Protein AF-A0A839NB56-F1 (afdb_monomer_lite)

pLDDT: mean 92.15, std 12.96, range [45.47, 98.44]

Radius of gyration: 15.95 Å; chains: 1; bounding box: 31×50×36 Å

Sequence (112 aa):
MVHADLGLDHIRVIGEKVSGIIDWGDSCIGDPAIDLSATTLTAGPMFARGVLETYRPAPELLARARDWHMLSPWHEVLFGLDTQQDQLIDSGLAEATTRLKKSQPHPYSEST

Structure (mmCIF, N/CA/C/O backbone):
data_AF-A0A839NB56-F1
#
_entry.id   AF-A0A839NB56-F1
#
loop_
_atom_site.group_PDB
_atom_site.id
_atom_site.type_symbol
_atom_site.label_atom_id
_atom_site.label_alt_id
_atom_site.label_comp_id
_atom_site.label_asym_id
_atom_site.label_entity_id
_atom_site.label_seq_id
_atom_site.pdbx_PDB_ins_code
_atom_site.Cartn_x
_atom_site.Cartn_y
_atom_site.Cartn_z
_atom_site.occupancy
_atom_site.B_iso_or_equiv
_atom_site.auth_seq_id
_atom_site.auth_comp_id
_atom_site.auth_asym_id
_atom_site.auth_atom_id
_atom_site.pdbx_PDB_model_num
ATOM 1 N N . MET A 1 1 ? -7.682 -6.720 -10.379 1.00 95.06 1 MET A N 1
ATOM 2 C CA . MET A 1 1 ? -7.694 -7.203 -8.987 1.00 95.06 1 MET A CA 1
ATOM 3 C C . MET A 1 1 ? -6.437 -6.685 -8.325 1.00 95.06 1 MET A C 1
ATOM 5 O O . MET A 1 1 ? -5.421 -6.641 -9.010 1.00 95.06 1 MET A O 1
ATOM 9 N N . VAL A 1 2 ? -6.537 -6.269 -7.071 1.00 98.19 2 VAL A N 1
ATOM 10 C CA . VAL A 1 2 ? -5.447 -5.745 -6.238 1.00 98.19 2 VAL A CA 1
ATOM 11 C C . VAL A 1 2 ? -5.458 -6.455 -4.890 1.00 98.19 2 VAL A C 1
ATOM 13 O O . VAL A 1 2 ? -6.517 -6.940 -4.489 1.00 98.19 2 VAL A O 1
ATOM 16 N N . HIS A 1 3 ? -4.310 -6.505 -4.218 1.00 97.94 3 HIS A N 1
ATOM 17 C CA . HIS A 1 3 ? -4.195 -6.957 -2.832 1.00 97.94 3 HIS A CA 1
ATOM 18 C C . HIS A 1 3 ? -4.815 -5.939 -1.865 1.00 97.94 3 HIS A C 1
ATOM 20 O O . HIS A 1 3 ? -5.436 -6.329 -0.884 1.00 97.94 3 HIS A O 1
ATOM 26 N N . ALA A 1 4 ? -4.674 -4.646 -2.183 1.00 96.19 4 ALA A N 1
ATOM 27 C CA . ALA A 1 4 ? -5.163 -3.478 -1.438 1.00 96.19 4 ALA A CA 1
ATOM 28 C C . ALA A 1 4 ? -4.506 -3.220 -0.072 1.00 96.19 4 ALA A C 1
ATOM 30 O O . ALA A 1 4 ? -4.516 -2.077 0.370 1.00 96.19 4 ALA A O 1
ATOM 31 N N . ASP A 1 5 ? -3.850 -4.220 0.518 1.00 95.56 5 ASP A N 1
ATOM 32 C CA . ASP A 1 5 ? -3.002 -4.057 1.709 1.00 95.56 5 ASP A CA 1
ATOM 33 C C . ASP A 1 5 ? -1.608 -4.698 1.539 1.00 95.56 5 ASP A C 1
ATOM 35 O O . ASP A 1 5 ? -1.169 -5.552 2.308 1.00 95.56 5 ASP A O 1
ATOM 39 N N . LEU A 1 6 ? -0.916 -4.394 0.434 1.00 96.38 6 LEU A N 1
ATOM 40 C CA . LEU A 1 6 ? 0.384 -5.014 0.129 1.00 96.38 6 LEU A CA 1
ATOM 41 C C . LEU A 1 6 ? 1.546 -4.332 0.875 1.00 96.38 6 LEU A C 1
ATOM 43 O O . 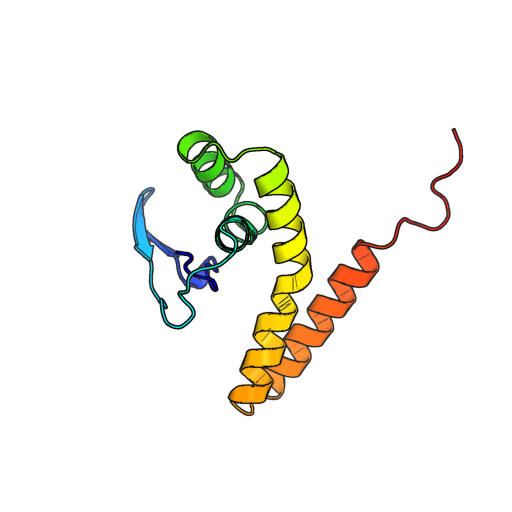LEU A 1 6 ? 2.480 -3.806 0.261 1.00 96.38 6 LEU A O 1
ATOM 47 N N . GLY A 1 7 ? 1.483 -4.329 2.207 1.00 93.56 7 GLY A N 1
ATOM 48 C CA . GLY A 1 7 ? 2.579 -3.932 3.089 1.00 93.56 7 GLY A CA 1
ATOM 49 C C . GLY A 1 7 ? 3.757 -4.916 3.052 1.00 93.56 7 GLY A C 1
ATOM 50 O O . GLY A 1 7 ? 3.613 -6.085 2.695 1.00 93.56 7 GLY A O 1
ATOM 51 N N . LEU A 1 8 ? 4.956 -4.458 3.434 1.00 95.00 8 LEU A N 1
ATOM 52 C CA . LEU A 1 8 ? 6.154 -5.317 3.432 1.00 95.00 8 LEU A CA 1
ATOM 53 C C . LEU A 1 8 ? 6.060 -6.465 4.445 1.00 95.00 8 LEU A C 1
ATOM 55 O O . LEU A 1 8 ? 6.639 -7.524 4.207 1.00 95.00 8 LEU A O 1
ATOM 59 N N . ASP A 1 9 ? 5.299 -6.279 5.523 1.00 95.31 9 ASP A N 1
ATOM 60 C CA . ASP A 1 9 ? 5.032 -7.313 6.528 1.00 95.31 9 ASP A CA 1
ATOM 61 C C . ASP A 1 9 ? 4.202 -8.484 5.967 1.00 95.31 9 ASP A C 1
ATOM 63 O O . ASP A 1 9 ? 4.237 -9.591 6.508 1.00 95.31 9 ASP A O 1
ATOM 67 N N . HIS A 1 10 ? 3.533 -8.287 4.824 1.00 96.94 10 HIS A N 1
ATOM 68 C CA . HIS A 1 10 ? 2.736 -9.303 4.127 1.00 96.94 10 HIS A CA 1
ATOM 69 C C . HIS A 1 10 ? 3.520 -10.046 3.035 1.00 96.94 10 HIS A C 1
ATOM 71 O O . HIS A 1 10 ? 2.990 -10.946 2.376 1.00 96.94 10 HIS A O 1
ATOM 77 N N . ILE A 1 11 ? 4.807 -9.722 2.854 1.00 97.31 11 ILE A N 1
ATOM 78 C CA . ILE A 1 11 ? 5.681 -10.334 1.850 1.00 97.31 11 ILE A CA 1
ATOM 79 C C . ILE A 1 11 ? 6.754 -11.169 2.546 1.00 97.31 11 ILE A C 1
ATOM 81 O O . ILE A 1 11 ? 7.664 -10.658 3.200 1.00 97.31 11 ILE A O 1
ATOM 85 N N . ARG A 1 12 ? 6.717 -12.488 2.340 1.00 96.81 12 ARG A N 1
ATOM 86 C CA . ARG A 1 12 ? 7.728 -13.391 2.898 1.00 96.81 12 ARG A CA 1
ATOM 87 C C . ARG A 1 12 ? 8.865 -13.623 1.914 1.00 96.81 12 ARG A C 1
ATOM 89 O O . ARG A 1 12 ? 8.663 -14.220 0.855 1.00 96.81 12 ARG A O 1
ATOM 96 N N . VAL A 1 13 ? 10.086 -13.277 2.312 1.00 95.31 13 VAL A N 1
ATOM 97 C CA . VAL A 1 13 ? 11.311 -13.542 1.542 1.00 95.31 13 VAL A CA 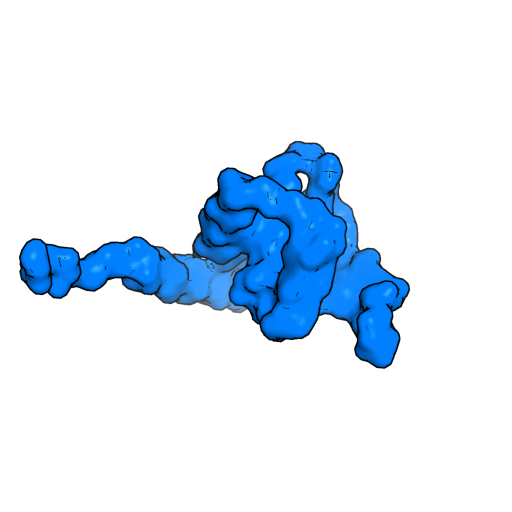1
ATOM 98 C C . VAL A 1 13 ? 12.135 -14.655 2.199 1.00 95.31 13 VAL A C 1
ATOM 100 O O . VAL A 1 13 ? 12.340 -14.654 3.412 1.00 95.31 13 VAL A O 1
ATOM 103 N N . ILE A 1 14 ? 12.610 -15.612 1.396 1.00 96.06 14 ILE A N 1
ATOM 104 C CA . ILE A 1 14 ? 13.582 -16.639 1.801 1.00 96.06 14 ILE A CA 1
ATOM 105 C C . ILE A 1 14 ? 14.784 -16.540 0.860 1.00 96.06 14 ILE A C 1
ATOM 107 O O . ILE A 1 14 ? 14.662 -16.753 -0.349 1.00 96.06 14 ILE A O 1
ATOM 111 N N . GLY A 1 15 ? 15.950 -16.203 1.414 1.00 93.69 15 GLY A N 1
ATOM 112 C CA . GLY A 1 15 ? 17.115 -15.831 0.612 1.00 93.69 15 GLY A CA 1
ATOM 113 C C . GLY A 1 15 ? 16.815 -14.576 -0.209 1.00 93.69 15 GLY A C 1
ATOM 114 O O . GLY A 1 15 ? 16.480 -13.541 0.353 1.00 93.69 15 GLY A O 1
ATOM 115 N N . GLU A 1 16 ? 16.890 -14.687 -1.535 1.00 91.31 16 GLU A N 1
ATOM 116 C CA . GLU A 1 16 ? 16.618 -13.587 -2.478 1.00 91.31 16 GLU A CA 1
ATOM 117 C C . GLU A 1 16 ? 15.262 -13.726 -3.190 1.00 91.31 16 GLU A C 1
ATOM 119 O O . GLU A 1 16 ? 14.976 -13.010 -4.148 1.00 91.31 16 GLU A O 1
ATOM 124 N N . LYS A 1 17 ? 14.422 -14.679 -2.767 1.00 92.94 17 LYS A N 1
ATOM 125 C CA . LYS A 1 17 ? 13.156 -14.980 -3.440 1.00 92.94 17 LYS A CA 1
ATOM 126 C C . LYS A 1 17 ? 11.963 -14.655 -2.561 1.00 92.94 17 LYS A C 1
ATOM 128 O O . LYS A 1 17 ? 11.902 -15.068 -1.403 1.00 92.94 17 LYS A O 1
ATOM 133 N N . VAL A 1 18 ? 10.975 -13.992 -3.158 1.00 95.44 18 VAL A N 1
ATOM 134 C CA . VAL A 1 18 ? 9.622 -13.945 -2.599 1.00 95.44 18 VAL A CA 1
ATOM 135 C C . VAL A 1 18 ? 9.077 -15.371 -2.593 1.00 95.44 18 VAL A C 1
ATOM 137 O O . VAL A 1 18 ? 9.025 -16.042 -3.621 1.00 95.44 18 VAL A O 1
ATOM 140 N N . SER A 1 19 ? 8.732 -15.839 -1.402 1.00 97.25 19 SER A N 1
ATOM 141 C CA . SER A 1 19 ? 8.270 -17.201 -1.122 1.00 97.25 19 SER A CA 1
ATOM 142 C C . SER A 1 19 ? 6.777 -17.266 -0.802 1.00 97.25 19 SER A C 1
ATOM 144 O O . SER A 1 19 ? 6.195 -18.345 -0.851 1.00 97.25 19 SER A O 1
ATOM 146 N N . GLY A 1 20 ? 6.152 -16.124 -0.505 1.00 97.81 20 GLY A N 1
ATOM 147 C CA . GLY A 1 20 ? 4.722 -16.033 -0.248 1.00 97.81 20 GLY A CA 1
ATOM 148 C C . GLY A 1 20 ? 4.245 -14.594 -0.079 1.00 97.81 20 GLY A C 1
ATOM 149 O O . GLY A 1 20 ? 5.031 -13.711 0.272 1.00 97.81 20 GLY A O 1
ATOM 150 N N . ILE A 1 21 ? 2.952 -14.403 -0.335 1.00 98.25 21 ILE A N 1
ATOM 151 C CA . ILE A 1 21 ? 2.186 -13.181 -0.079 1.00 98.25 21 ILE A CA 1
ATOM 152 C C . ILE A 1 21 ? 0.942 -13.613 0.696 1.00 98.25 21 ILE A C 1
ATOM 154 O O . ILE A 1 21 ? 0.258 -14.554 0.275 1.00 98.25 21 ILE A O 1
ATOM 158 N N . ILE A 1 22 ? 0.689 -12.974 1.830 1.00 98.06 22 ILE A N 1
ATOM 159 C CA . ILE A 1 22 ? -0.403 -13.312 2.751 1.00 98.06 22 ILE A CA 1
ATOM 160 C C . ILE A 1 22 ? -1.330 -12.116 2.950 1.00 98.06 22 ILE A C 1
ATOM 162 O O . ILE A 1 22 ? -1.006 -11.026 2.516 1.00 98.06 22 ILE A O 1
ATOM 166 N N . ASP A 1 23 ? -2.438 -12.350 3.651 1.00 96.06 23 ASP A N 1
ATOM 167 C CA . ASP A 1 23 ? -3.411 -11.326 4.049 1.00 96.06 23 ASP A CA 1
ATOM 168 C C . ASP A 1 23 ? -4.227 -10.697 2.907 1.00 96.06 23 ASP A C 1
ATOM 170 O O . ASP A 1 23 ? -4.375 -9.491 2.756 1.00 96.06 23 ASP A O 1
ATOM 174 N N . TRP A 1 24 ? -4.830 -11.564 2.092 1.00 97.31 24 TRP A N 1
ATOM 175 C CA . TRP A 1 24 ? -5.677 -11.180 0.957 1.00 97.31 24 TRP A CA 1
ATOM 176 C C . TRP A 1 24 ? -7.082 -10.684 1.366 1.00 97.31 24 TRP A C 1
ATOM 178 O O . TRP A 1 24 ? -7.983 -10.658 0.526 1.00 97.31 24 TRP A O 1
ATOM 188 N N . GLY A 1 25 ? -7.305 -10.338 2.639 1.00 94.75 25 GLY A N 1
ATOM 189 C CA . GLY A 1 25 ? -8.622 -9.962 3.173 1.00 94.75 25 GLY A CA 1
ATOM 190 C C . GLY A 1 25 ? -9.234 -8.733 2.492 1.00 94.75 25 GLY A C 1
ATOM 191 O O . GLY A 1 25 ? -10.436 -8.719 2.228 1.00 94.75 25 GLY A O 1
ATOM 192 N N . ASP A 1 26 ? -8.389 -7.774 2.108 1.00 94.25 26 ASP A N 1
ATOM 193 C CA . ASP A 1 26 ? -8.796 -6.506 1.485 1.00 94.25 26 ASP A CA 1
ATOM 194 C C . ASP A 1 26 ? -8.825 -6.552 -0.052 1.00 94.25 26 ASP A C 1
ATOM 196 O O . ASP A 1 26 ? -9.115 -5.562 -0.734 1.00 94.25 26 ASP A O 1
ATOM 200 N N . SER A 1 27 ? -8.536 -7.717 -0.635 1.00 97.62 27 SER A N 1
ATOM 201 C CA . SER A 1 27 ? -8.384 -7.845 -2.080 1.00 97.62 27 SER A CA 1
ATOM 202 C C . SER A 1 27 ? -9.675 -7.547 -2.834 1.00 97.62 27 SER A C 1
ATOM 204 O O . SER A 1 27 ? -10.741 -8.097 -2.557 1.00 97.62 27 SER A O 1
ATOM 206 N N . CYS A 1 28 ? -9.577 -6.700 -3.856 1.00 97.19 28 CYS A N 1
ATOM 207 C CA . CYS A 1 28 ? -10.744 -6.227 -4.595 1.00 97.19 28 CYS A CA 1
ATOM 208 C C . CYS A 1 28 ? -10.427 -5.885 -6.060 1.00 97.19 28 CYS A C 1
ATOM 210 O O . CYS A 1 28 ? -9.299 -6.014 -6.548 1.00 97.19 28 CYS A O 1
ATOM 212 N N . ILE A 1 29 ? -11.443 -5.462 -6.815 1.00 98.44 29 ILE A N 1
ATOM 213 C CA . ILE A 1 29 ? -11.240 -4.792 -8.104 1.00 98.44 29 ILE A CA 1
ATOM 214 C C . ILE A 1 29 ? -11.077 -3.297 -7.823 1.00 98.44 29 ILE A C 1
ATOM 216 O O . ILE A 1 29 ? -12.050 -2.623 -7.503 1.00 98.44 29 ILE A O 1
ATOM 220 N N . GLY A 1 30 ? -9.852 -2.793 -7.955 1.00 96.62 30 GLY A N 1
ATOM 221 C CA . GLY A 1 30 ? -9.509 -1.403 -7.661 1.00 96.62 30 GLY A CA 1
ATOM 222 C C . GLY A 1 30 ? -8.352 -0.886 -8.514 1.00 96.62 30 GLY A C 1
ATOM 223 O O . GLY A 1 30 ? -7.962 -1.517 -9.502 1.00 96.62 30 GLY A O 1
ATOM 224 N N . ASP A 1 31 ? -7.818 0.275 -8.135 1.00 97.94 31 ASP A N 1
ATOM 225 C CA . ASP A 1 31 ? -6.676 0.893 -8.811 1.00 97.94 31 ASP A CA 1
ATOM 226 C C . ASP A 1 31 ? -5.390 0.081 -8.567 1.00 97.94 31 ASP A C 1
ATOM 228 O O . ASP A 1 31 ? -4.937 0.016 -7.426 1.00 97.94 31 ASP A O 1
ATOM 232 N N . PRO A 1 32 ? -4.743 -0.487 -9.606 1.00 97.81 32 PRO A N 1
ATOM 233 C CA . PRO A 1 32 ? -3.516 -1.275 -9.449 1.00 97.81 32 PRO A CA 1
ATOM 234 C C . PRO A 1 32 ? -2.333 -0.506 -8.850 1.00 97.81 32 PRO A C 1
ATOM 236 O O . PRO A 1 32 ? -1.346 -1.122 -8.457 1.00 97.81 32 PRO A O 1
ATOM 239 N N . ALA A 1 33 ? -2.399 0.824 -8.785 1.00 98.31 33 ALA A N 1
ATOM 240 C CA . ALA A 1 33 ? -1.355 1.639 -8.181 1.00 98.31 33 ALA A CA 1
ATOM 241 C C . ALA A 1 33 ? -1.184 1.391 -6.672 1.00 98.31 33 ALA A C 1
ATOM 243 O O . ALA A 1 33 ? -0.084 1.595 -6.156 1.00 98.31 33 ALA A O 1
ATOM 244 N N . ILE A 1 34 ? -2.236 0.947 -5.972 1.00 97.88 34 ILE A N 1
ATOM 245 C CA . ILE A 1 34 ? -2.202 0.747 -4.517 1.00 97.88 34 ILE A CA 1
ATOM 246 C C . ILE A 1 34 ? -1.142 -0.287 -4.106 1.00 97.88 34 ILE A C 1
ATOM 248 O O . ILE A 1 34 ? -0.350 -0.029 -3.204 1.00 97.88 34 ILE A O 1
ATOM 252 N N . ASP A 1 35 ? -1.013 -1.383 -4.857 1.00 97.94 35 ASP A N 1
ATOM 253 C CA . ASP A 1 35 ? -0.042 -2.453 -4.583 1.00 97.94 35 ASP A CA 1
ATOM 254 C C . ASP A 1 35 ? 1.407 -2.052 -4.932 1.00 97.94 35 ASP A C 1
ATOM 256 O O . ASP A 1 35 ? 2.374 -2.695 -4.510 1.00 97.94 35 ASP A O 1
ATOM 260 N N . LEU A 1 36 ? 1.591 -0.964 -5.690 1.00 98.19 36 LEU A N 1
ATOM 261 C CA . LEU A 1 36 ? 2.913 -0.400 -5.974 1.00 98.19 36 LEU A CA 1
ATOM 262 C C . LEU A 1 36 ? 3.386 0.591 -4.912 1.00 98.19 36 LEU A C 1
ATOM 264 O O . LEU A 1 36 ? 4.575 0.899 -4.874 1.00 98.19 36 LEU A O 1
ATOM 268 N N . SER A 1 37 ? 2.492 1.084 -4.052 1.00 97.00 37 SER A N 1
ATOM 269 C CA . SER A 1 37 ? 2.806 2.093 -3.037 1.00 97.00 37 SER A CA 1
ATOM 270 C C . SER A 1 37 ? 3.950 1.636 -2.125 1.00 97.00 37 SER A C 1
ATOM 272 O O . SER A 1 37 ? 5.073 2.136 -2.222 1.00 97.00 37 SER A O 1
ATOM 274 N N . ALA A 1 38 ? 3.714 0.631 -1.278 1.00 96.62 38 ALA A N 1
ATOM 275 C CA . ALA A 1 38 ? 4.720 0.177 -0.322 1.00 96.62 38 ALA A CA 1
ATOM 276 C C . ALA A 1 38 ? 5.905 -0.516 -1.012 1.00 96.62 38 ALA A C 1
ATOM 278 O O . ALA A 1 38 ? 7.056 -0.317 -0.618 1.00 96.62 38 ALA A O 1
ATOM 279 N N . THR A 1 39 ? 5.647 -1.277 -2.080 1.00 97.31 39 THR A N 1
ATOM 280 C CA . THR A 1 39 ? 6.675 -2.051 -2.793 1.00 97.31 39 THR A CA 1
ATOM 281 C C . THR A 1 39 ? 7.688 -1.182 -3.543 1.00 97.31 39 THR A C 1
ATOM 283 O O . THR A 1 39 ? 8.791 -1.657 -3.813 1.00 97.31 39 THR A O 1
ATOM 286 N N . THR A 1 40 ? 7.366 0.085 -3.836 1.00 97.56 40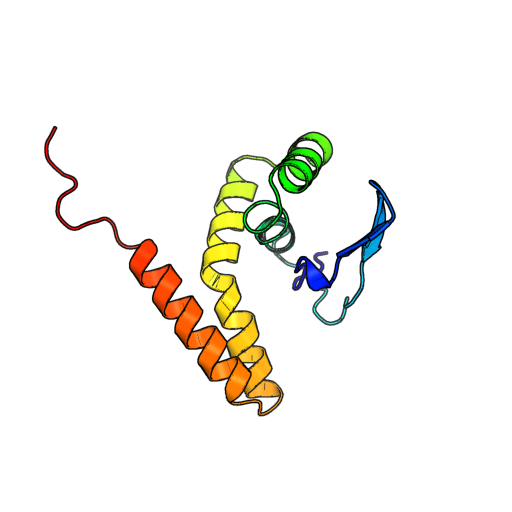 THR A N 1
ATOM 287 C CA . THR A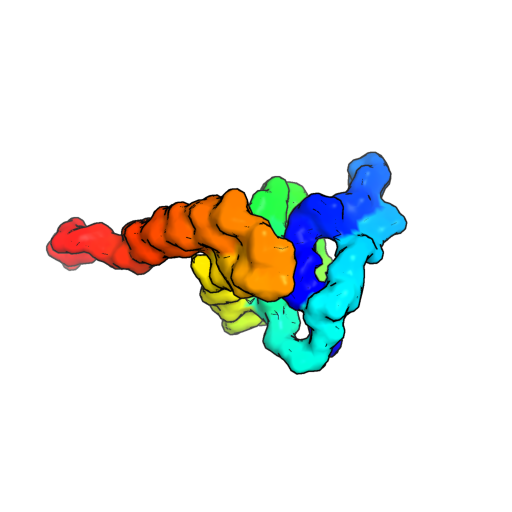 1 40 ? 8.288 1.022 -4.504 1.00 97.56 40 THR A CA 1
ATOM 288 C C . THR A 1 40 ? 8.752 2.190 -3.632 1.00 97.56 40 THR A C 1
ATOM 290 O O . THR A 1 40 ? 9.861 2.677 -3.851 1.00 97.56 40 THR A O 1
ATOM 293 N N . LEU A 1 41 ? 7.959 2.631 -2.645 1.00 95.69 41 LEU A N 1
ATOM 294 C CA . LEU A 1 41 ? 8.256 3.828 -1.838 1.00 95.69 41 LEU A CA 1
ATOM 295 C C . LEU A 1 41 ? 8.687 3.517 -0.400 1.00 95.69 41 LEU A C 1
ATOM 297 O O . LEU A 1 41 ? 9.403 4.318 0.197 1.00 95.69 41 LEU A O 1
ATOM 301 N N . THR A 1 42 ? 8.287 2.365 0.145 1.00 95.44 42 THR A N 1
ATOM 302 C CA . THR A 1 42 ? 8.673 1.924 1.499 1.00 95.44 42 THR A CA 1
ATOM 303 C C . THR A 1 42 ? 9.773 0.863 1.457 1.00 95.44 42 THR A C 1
ATOM 305 O O . THR A 1 42 ? 10.621 0.807 2.346 1.00 95.44 42 THR A O 1
ATOM 308 N N . ALA A 1 43 ? 9.765 0.006 0.434 1.00 95.81 43 ALA A N 1
ATOM 309 C CA . ALA A 1 43 ? 10.716 -1.090 0.293 1.00 95.81 43 ALA A CA 1
ATOM 310 C C . ALA A 1 43 ? 12.172 -0.618 0.206 1.00 95.81 43 ALA A C 1
ATOM 312 O O . ALA A 1 43 ? 12.484 0.463 -0.295 1.00 95.81 43 ALA A O 1
ATOM 313 N N . GLY A 1 44 ? 13.092 -1.496 0.615 1.00 94.62 44 GLY A N 1
ATOM 314 C CA . GLY A 1 44 ? 14.516 -1.289 0.372 1.00 94.62 44 GLY A CA 1
ATOM 315 C C . GLY A 1 44 ? 14.826 -1.156 -1.130 1.00 94.62 44 GLY A C 1
ATOM 316 O O . GLY A 1 44 ? 14.143 -1.758 -1.966 1.00 94.62 44 GLY A O 1
ATOM 317 N N . PRO A 1 45 ? 15.895 -0.426 -1.502 1.00 95.00 45 PRO A N 1
ATOM 318 C CA . PRO A 1 45 ? 16.144 -0.007 -2.883 1.00 95.00 45 PRO A CA 1
ATOM 319 C C . PRO A 1 45 ? 16.298 -1.172 -3.868 1.00 95.00 45 PRO A C 1
ATOM 321 O O . PRO A 1 45 ? 15.883 -1.060 -5.019 1.00 95.00 45 PRO A O 1
ATOM 324 N N . MET A 1 46 ? 16.859 -2.306 -3.434 1.00 93.81 46 MET A N 1
ATOM 325 C CA . MET A 1 46 ? 16.981 -3.491 -4.291 1.00 93.81 46 MET A CA 1
ATOM 326 C C . MET A 1 46 ? 15.626 -4.124 -4.616 1.00 93.81 46 MET A C 1
ATOM 328 O O . MET A 1 46 ? 15.396 -4.509 -5.760 1.00 93.81 46 MET A O 1
ATOM 332 N N . PHE A 1 47 ? 14.724 -4.200 -3.635 1.00 95.19 47 PHE A N 1
ATOM 333 C CA . PHE A 1 47 ? 13.389 -4.758 -3.836 1.00 95.19 47 PHE A CA 1
ATOM 334 C C . PHE A 1 47 ? 12.565 -3.857 -4.758 1.00 95.19 47 PHE A C 1
ATOM 336 O O . PHE A 1 47 ? 12.049 -4.325 -5.771 1.00 95.19 47 PHE A O 1
ATOM 343 N N . ALA A 1 48 ? 12.534 -2.552 -4.465 1.00 96.94 48 ALA A N 1
ATOM 344 C CA . ALA A 1 48 ? 11.847 -1.563 -5.292 1.00 96.94 48 ALA A CA 1
ATOM 345 C C . ALA A 1 48 ? 12.345 -1.599 -6.744 1.00 96.94 48 ALA A C 1
ATOM 347 O O . ALA A 1 48 ? 11.549 -1.650 -7.681 1.00 96.94 48 ALA A O 1
ATOM 348 N N . ARG A 1 49 ? 13.668 -1.661 -6.947 1.00 97.12 49 ARG A N 1
ATOM 349 C CA . ARG A 1 49 ? 14.264 -1.802 -8.279 1.00 97.12 49 ARG A CA 1
ATOM 350 C C . ARG A 1 49 ? 13.811 -3.080 -8.987 1.00 97.12 49 ARG A C 1
ATOM 352 O O . ARG A 1 49 ? 13.423 -3.005 -10.148 1.00 97.12 49 ARG A O 1
ATOM 359 N N . GLY A 1 50 ? 13.820 -4.223 -8.300 1.00 96.06 50 GLY A N 1
ATOM 360 C CA . GLY A 1 50 ? 13.365 -5.495 -8.867 1.00 96.06 50 GLY A CA 1
ATOM 361 C C . GLY A 1 50 ? 11.903 -5.451 -9.323 1.00 96.06 50 GLY A C 1
ATOM 362 O O . GLY A 1 50 ? 11.583 -5.933 -10.413 1.00 96.06 50 GLY A O 1
ATOM 363 N N . VAL A 1 51 ? 11.030 -4.808 -8.537 1.00 96.94 51 VAL A N 1
ATOM 364 C CA . VAL A 1 51 ? 9.625 -4.571 -8.906 1.00 96.94 51 VAL A CA 1
ATOM 365 C C . VAL A 1 51 ? 9.535 -3.695 -10.156 1.00 96.94 51 VAL A C 1
ATOM 367 O O . VAL A 1 51 ? 8.868 -4.077 -11.116 1.00 96.94 51 VAL A O 1
ATOM 370 N N . LEU A 1 52 ? 10.236 -2.558 -10.192 1.00 98.06 52 LEU A N 1
ATOM 371 C CA . LEU A 1 52 ? 10.196 -1.622 -11.321 1.00 98.06 52 LEU A CA 1
ATOM 372 C C . LEU A 1 52 ? 10.734 -2.237 -12.624 1.00 98.06 52 LEU A C 1
ATOM 374 O O . LEU A 1 52 ? 10.118 -2.071 -13.677 1.00 98.06 52 LEU A O 1
ATOM 378 N N . GLU A 1 53 ? 11.846 -2.973 -12.570 1.00 97.94 53 GLU A N 1
ATOM 379 C CA . GLU A 1 53 ? 12.462 -3.605 -13.748 1.00 97.94 53 GLU A CA 1
ATOM 380 C C . GLU A 1 53 ? 11.610 -4.750 -14.319 1.00 97.94 53 GLU A C 1
ATOM 382 O O . GLU A 1 53 ? 11.565 -4.949 -15.542 1.00 97.94 53 GLU A O 1
ATOM 387 N N . THR A 1 54 ? 10.917 -5.484 -13.443 1.00 97.44 54 THR A N 1
ATOM 388 C CA . THR A 1 54 ? 10.094 -6.640 -13.822 1.00 97.44 54 THR A CA 1
ATOM 389 C C . THR A 1 54 ? 8.700 -6.218 -14.271 1.00 97.44 54 THR A C 1
ATOM 391 O O . THR A 1 54 ? 8.257 -6.616 -15.346 1.00 97.44 54 THR A O 1
ATOM 394 N N . TYR A 1 55 ? 8.010 -5.406 -13.466 1.00 97.38 55 TYR A N 1
ATOM 395 C CA . TYR A 1 55 ? 6.627 -5.006 -13.724 1.00 97.38 55 TYR A CA 1
ATOM 396 C C . TYR A 1 55 ? 6.519 -3.887 -14.766 1.00 97.38 55 TYR A C 1
ATOM 398 O O . TYR A 1 55 ? 5.532 -3.823 -15.493 1.00 97.38 55 TYR A O 1
ATOM 406 N N . ARG A 1 56 ? 7.551 -3.037 -14.877 1.00 98.19 56 ARG A N 1
ATOM 407 C CA . ARG A 1 56 ? 7.640 -1.920 -15.836 1.00 98.19 56 ARG A CA 1
ATOM 408 C C . ARG A 1 56 ? 6.390 -1.024 -15.836 1.00 98.19 56 ARG A C 1
ATOM 410 O O . ARG A 1 56 ? 5.775 -0.830 -16.887 1.00 98.19 56 ARG A O 1
ATOM 417 N N . PRO A 1 57 ? 5.991 -0.487 -14.669 1.00 97.69 57 PRO A N 1
ATOM 418 C CA . PRO A 1 57 ? 4.813 0.363 -14.577 1.00 97.69 57 PRO A CA 1
ATOM 419 C C . PRO A 1 57 ? 4.995 1.651 -15.387 1.00 97.69 57 PRO A C 1
ATOM 421 O O . PRO A 1 57 ? 6.081 2.231 -15.424 1.00 97.69 57 PRO A O 1
ATOM 424 N N . ALA A 1 58 ? 3.911 2.118 -16.007 1.00 98.12 58 ALA A N 1
ATOM 425 C CA . ALA A 1 58 ? 3.896 3.416 -16.669 1.00 98.12 58 ALA A CA 1
ATOM 426 C C . ALA A 1 58 ? 4.090 4.558 -15.643 1.00 98.12 58 ALA A C 1
ATOM 428 O O . ALA A 1 58 ? 3.673 4.408 -14.487 1.00 98.12 58 ALA A O 1
ATOM 429 N N . PRO A 1 59 ? 4.676 5.705 -16.031 1.00 97.81 59 PRO A N 1
ATOM 430 C CA . PRO A 1 59 ? 4.891 6.836 -15.124 1.00 97.81 59 PRO A CA 1
ATOM 431 C C . PRO A 1 59 ? 3.619 7.310 -14.406 1.00 97.81 59 PRO A C 1
ATOM 433 O O . PRO A 1 59 ? 3.664 7.651 -13.226 1.00 97.81 59 PRO A O 1
ATOM 436 N N . GLU A 1 60 ? 2.469 7.271 -15.078 1.00 98.19 60 GLU A N 1
ATOM 437 C CA . GLU A 1 60 ? 1.175 7.665 -14.516 1.00 98.19 60 GLU A CA 1
ATOM 438 C C . GLU A 1 60 ? 0.730 6.716 -13.397 1.00 98.19 60 GLU A C 1
ATOM 440 O O . GLU A 1 60 ? 0.107 7.142 -12.426 1.00 98.19 60 GLU A O 1
ATOM 445 N N . LEU A 1 61 ? 1.073 5.429 -13.504 1.00 98.31 61 LEU A N 1
ATOM 446 C CA . LEU A 1 61 ? 0.783 4.442 -12.468 1.00 98.31 61 LEU A CA 1
ATOM 447 C C . LEU A 1 61 ? 1.641 4.691 -11.220 1.00 98.31 61 LEU A C 1
ATOM 449 O O . LEU A 1 61 ? 1.144 4.584 -10.102 1.00 98.31 61 LEU A O 1
ATOM 453 N N . LEU A 1 62 ? 2.904 5.082 -11.410 1.00 98.19 62 LEU A N 1
ATOM 454 C CA . LEU A 1 62 ? 3.805 5.456 -10.316 1.00 98.19 62 LEU A CA 1
ATOM 455 C C . LEU A 1 62 ? 3.388 6.763 -9.634 1.00 98.19 62 LEU A C 1
ATOM 457 O O . LEU A 1 62 ? 3.510 6.879 -8.416 1.00 98.19 62 LEU A O 1
ATOM 461 N N . ALA A 1 63 ? 2.860 7.727 -10.393 1.00 97.56 63 ALA A N 1
ATOM 462 C CA . ALA A 1 63 ? 2.297 8.948 -9.825 1.00 97.56 63 ALA A CA 1
ATOM 463 C C . ALA A 1 63 ? 1.137 8.624 -8.871 1.00 97.56 63 ALA A C 1
ATOM 465 O O . ALA A 1 63 ? 1.162 9.044 -7.717 1.00 97.56 63 ALA A O 1
ATOM 466 N N . ARG A 1 64 ? 0.191 7.774 -9.293 1.00 98.12 64 ARG A N 1
ATOM 467 C CA . ARG A 1 64 ? -0.894 7.321 -8.407 1.00 98.12 64 ARG A CA 1
ATOM 468 C C . ARG A 1 64 ? -0.391 6.477 -7.237 1.00 98.12 64 ARG A C 1
ATOM 470 O O . ARG A 1 64 ? -0.939 6.573 -6.148 1.00 98.12 64 ARG A O 1
ATOM 477 N N . ALA A 1 65 ? 0.656 5.669 -7.421 1.00 98.00 65 ALA A N 1
ATOM 478 C CA . ALA A 1 65 ? 1.240 4.883 -6.331 1.00 98.00 65 ALA A CA 1
ATOM 479 C C . ALA A 1 65 ? 1.810 5.792 -5.231 1.00 98.00 65 ALA A C 1
ATOM 481 O O . ALA A 1 65 ? 1.673 5.491 -4.046 1.00 98.00 65 ALA A O 1
ATOM 482 N N . ARG A 1 66 ? 2.382 6.941 -5.614 1.00 96.44 66 ARG A N 1
ATOM 483 C CA . ARG A 1 66 ? 2.780 7.994 -4.674 1.00 96.44 66 ARG A CA 1
ATOM 484 C C . ARG A 1 66 ? 1.579 8.576 -3.935 1.00 96.44 66 ARG A C 1
ATOM 486 O O . ARG A 1 66 ? 1.669 8.750 -2.724 1.00 96.44 66 ARG A O 1
ATOM 493 N N . ASP A 1 67 ? 0.474 8.843 -4.621 1.00 95.69 67 ASP A N 1
ATOM 494 C CA . ASP A 1 67 ? -0.741 9.349 -3.972 1.00 95.69 67 ASP A CA 1
ATOM 495 C C . ASP A 1 67 ? -1.299 8.327 -2.967 1.00 95.69 67 ASP A C 1
ATOM 497 O O . ASP A 1 67 ? -1.563 8.671 -1.815 1.00 95.69 67 ASP A O 1
ATOM 501 N N . TRP A 1 68 ? -1.365 7.047 -3.348 1.00 96.88 68 TRP A N 1
ATOM 502 C CA . TRP A 1 68 ? -1.732 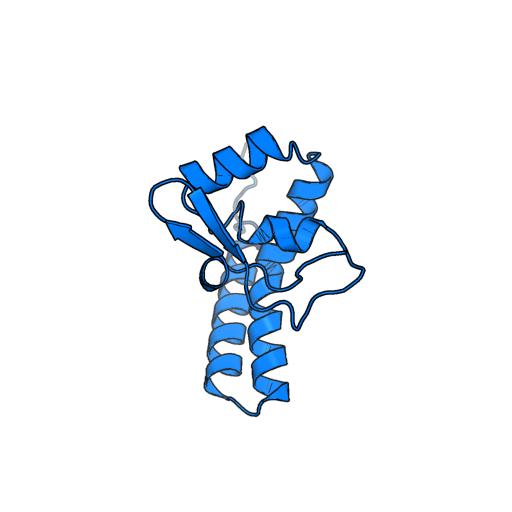5.952 -2.444 1.00 96.88 68 TRP A CA 1
ATOM 503 C C . TRP A 1 68 ? -0.783 5.826 -1.256 1.00 96.88 68 TRP A C 1
ATOM 505 O O . TRP A 1 68 ? -1.233 5.597 -0.136 1.00 96.88 68 TRP A O 1
ATOM 515 N N . HIS A 1 69 ? 0.519 6.021 -1.461 1.00 95.19 69 HIS A N 1
ATOM 516 C CA . HIS A 1 69 ? 1.474 6.076 -0.362 1.00 95.19 69 HIS A CA 1
ATOM 517 C C . HIS A 1 69 ? 1.151 7.223 0.585 1.00 95.19 69 HIS A C 1
ATOM 519 O O . HIS A 1 69 ? 1.100 7.020 1.787 1.00 95.19 69 HIS A O 1
ATOM 525 N N . MET A 1 70 ? 0.849 8.418 0.091 1.00 94.44 70 MET A N 1
ATOM 526 C CA . MET A 1 70 ? 0.483 9.534 0.968 1.00 94.44 70 MET A CA 1
ATOM 527 C C . MET A 1 70 ? -0.792 9.261 1.775 1.00 94.44 70 MET A C 1
ATOM 529 O O . MET A 1 70 ? -0.881 9.691 2.925 1.00 94.44 70 MET A O 1
ATOM 533 N N . LEU A 1 71 ? -1.741 8.523 1.195 1.00 94.56 71 LEU A N 1
ATOM 534 C CA . LEU A 1 71 ? -3.015 8.173 1.820 1.00 94.56 71 LEU A CA 1
ATOM 535 C C . LEU A 1 71 ? -2.958 6.936 2.725 1.00 94.56 71 LEU A C 1
ATOM 537 O O . LEU A 1 71 ? -3.863 6.769 3.535 1.00 94.56 71 LEU A O 1
ATOM 541 N N . SER A 1 72 ? -1.924 6.095 2.628 1.00 94.25 72 SER A N 1
ATOM 542 C CA . SER A 1 72 ? -1.886 4.793 3.311 1.00 94.25 72 SER A CA 1
ATOM 543 C C . SER A 1 72 ? -2.159 4.825 4.825 1.00 94.25 72 SER A C 1
ATOM 545 O O . SER A 1 72 ? -2.785 3.884 5.298 1.00 94.25 72 SER A O 1
ATOM 547 N N . PRO A 1 73 ? -1.786 5.864 5.606 1.00 95.56 73 PRO A N 1
ATOM 548 C CA . PRO A 1 73 ? -2.092 5.879 7.039 1.00 95.56 73 PRO A CA 1
ATOM 549 C C . PRO A 1 73 ? -3.595 5.917 7.344 1.00 95.56 73 PRO A C 1
ATOM 551 O O . PRO A 1 73 ? -4.013 5.521 8.425 1.00 95.56 73 PRO A O 1
ATOM 554 N N . TRP A 1 74 ? -4.431 6.356 6.394 1.00 95.69 74 TRP A N 1
ATOM 555 C CA . TRP A 1 74 ? -5.884 6.310 6.556 1.00 95.69 74 TRP A CA 1
ATOM 556 C C . TRP A 1 74 ? -6.432 4.885 6.599 1.00 95.69 74 TRP A C 1
ATOM 558 O O . TRP A 1 74 ? -7.467 4.678 7.221 1.00 95.69 74 TRP A O 1
ATOM 568 N N . HIS A 1 75 ? -5.758 3.913 5.981 1.00 92.88 75 HIS A N 1
ATOM 569 C CA . HIS A 1 75 ? -6.156 2.506 6.082 1.00 92.88 75 HIS A CA 1
ATOM 570 C C . HIS A 1 75 ? -6.055 2.016 7.532 1.00 92.88 75 HIS A C 1
ATOM 572 O O . HIS A 1 75 ? -7.033 1.495 8.058 1.00 92.88 75 HIS A O 1
ATOM 578 N N . GLU A 1 76 ? -4.954 2.329 8.223 1.00 94.00 76 GLU A N 1
ATOM 579 C CA . GLU A 1 76 ? -4.761 2.009 9.645 1.00 94.00 76 GLU A CA 1
ATOM 580 C C . GLU A 1 76 ? -5.815 2.686 10.541 1.00 94.00 76 GLU A C 1
ATOM 582 O O . GLU A 1 76 ? -6.376 2.047 11.432 1.00 94.00 76 GLU A O 1
ATOM 587 N N . VAL A 1 77 ? -6.158 3.951 10.258 1.00 97.38 77 VAL A N 1
ATOM 588 C CA . VAL A 1 77 ? -7.230 4.670 10.973 1.00 97.38 77 VAL A CA 1
ATOM 589 C C . VAL A 1 77 ? -8.581 3.978 10.797 1.00 97.38 77 VAL A C 1
ATOM 591 O O . VAL A 1 77 ? -9.293 3.763 11.778 1.00 97.38 77 VAL A O 1
ATOM 594 N N . LEU A 1 78 ? -8.953 3.646 9.558 1.00 95.38 78 LEU A N 1
ATOM 595 C CA . LEU A 1 78 ? -10.231 2.999 9.254 1.00 95.38 78 LEU A CA 1
ATOM 596 C C . LEU A 1 78 ? -10.306 1.610 9.896 1.00 95.38 78 LEU A C 1
ATOM 598 O O . LEU A 1 78 ? -11.293 1.296 10.555 1.00 95.38 78 LEU A O 1
ATOM 602 N N . PHE A 1 79 ? -9.233 0.827 9.802 1.00 92.81 79 PHE A N 1
ATOM 603 C CA . PHE A 1 79 ? -9.149 -0.479 10.446 1.00 92.81 79 PHE A CA 1
ATOM 604 C C . PHE A 1 79 ? -9.229 -0.378 11.979 1.00 92.81 79 PHE A C 1
ATOM 606 O O . PHE A 1 79 ? -9.921 -1.167 12.628 1.00 92.81 79 PHE A O 1
ATOM 613 N N . GLY A 1 80 ? -8.568 0.615 12.579 1.00 96.69 80 GLY A N 1
ATOM 614 C CA . GLY A 1 80 ? -8.663 0.901 14.010 1.00 96.69 80 GLY A CA 1
ATOM 615 C C . GLY A 1 80 ? -10.086 1.252 14.450 1.00 96.69 80 GLY A C 1
ATOM 616 O O . GLY A 1 80 ? -10.540 0.761 15.482 1.00 96.69 80 GLY A O 1
ATOM 617 N N . LEU A 1 81 ? -10.818 2.037 13.653 1.00 97.69 81 LEU A N 1
ATOM 618 C CA . LEU A 1 81 ? -12.229 2.354 13.903 1.00 97.69 81 LEU A CA 1
ATOM 619 C C . LEU A 1 81 ? -13.118 1.106 13.823 1.00 97.69 81 LEU A C 1
ATOM 621 O O . LEU A 1 81 ? -13.932 0.881 14.720 1.00 97.69 81 LEU A O 1
ATOM 625 N N . ASP A 1 82 ? -12.932 0.279 12.794 1.00 96.75 82 ASP A N 1
ATOM 626 C CA . ASP A 1 82 ? -13.730 -0.933 12.574 1.00 96.75 82 ASP A CA 1
ATOM 627 C C . ASP A 1 82 ? -13.473 -2.010 13.640 1.00 96.75 82 ASP A C 1
ATOM 629 O O . ASP A 1 82 ? -14.380 -2.757 14.013 1.00 96.75 82 ASP A O 1
ATOM 633 N N . THR A 1 83 ? -12.248 -2.074 14.169 1.00 96.25 83 THR A N 1
ATOM 634 C CA . THR A 1 83 ? -11.832 -3.067 15.174 1.00 96.25 83 THR A CA 1
ATOM 635 C C . THR A 1 83 ? -11.788 -2.535 16.606 1.00 96.25 83 THR A C 1
ATOM 637 O O . THR A 1 83 ? -11.456 -3.290 17.519 1.00 96.25 83 THR A O 1
ATOM 640 N N . GLN A 1 84 ? -12.155 -1.267 16.819 1.00 97.38 84 GLN A N 1
ATOM 641 C CA . GLN A 1 84 ? -12.124 -0.586 18.121 1.00 97.38 84 GLN A CA 1
ATOM 642 C C . GLN A 1 84 ? -10.733 -0.611 18.781 1.00 97.38 84 GLN A C 1
ATOM 644 O O . GLN A 1 84 ? -10.588 -0.898 19.970 1.00 97.38 84 GLN A O 1
ATOM 649 N N . GLN A 1 85 ? -9.697 -0.324 17.993 1.00 97.75 85 GLN A N 1
ATOM 650 C CA . GLN A 1 85 ? -8.304 -0.280 18.430 1.00 97.75 85 GLN A CA 1
ATOM 651 C C . GLN A 1 85 ? -7.760 1.149 18.382 1.00 97.75 85 GLN A C 1
ATOM 653 O O . GLN A 1 85 ? -7.151 1.559 17.393 1.00 97.75 85 GLN A O 1
ATOM 658 N N . ASP A 1 86 ? -7.920 1.885 19.483 1.00 97.62 86 ASP A N 1
ATOM 659 C CA . ASP A 1 86 ? -7.514 3.296 19.602 1.00 97.62 86 ASP A CA 1
ATOM 660 C C . ASP A 1 86 ? -6.047 3.539 19.219 1.00 97.62 86 ASP A C 1
ATOM 662 O O . ASP A 1 86 ? -5.725 4.523 18.560 1.00 97.62 86 ASP A O 1
ATOM 666 N N . GLN A 1 87 ? -5.159 2.595 19.543 1.00 97.56 87 GLN A N 1
ATOM 667 C CA . GLN A 1 87 ? -3.736 2.686 19.205 1.00 97.56 87 GLN A CA 1
ATOM 668 C C . GLN A 1 87 ? -3.469 2.807 17.694 1.00 97.56 87 GLN A C 1
ATOM 670 O O . GLN A 1 87 ? -2.540 3.514 17.316 1.00 97.56 87 GLN A O 1
ATOM 675 N N . LEU A 1 88 ? -4.281 2.148 16.853 1.00 96.19 88 LEU A N 1
ATOM 676 C CA . LEU A 1 88 ? -4.164 2.184 15.387 1.00 96.19 88 LEU A CA 1
ATOM 677 C C . LEU A 1 88 ? -4.748 3.480 14.814 1.00 96.19 88 LEU A C 1
ATOM 679 O O . LEU A 1 88 ? -4.243 4.043 13.844 1.00 96.19 88 LEU A O 1
ATOM 683 N N . ILE A 1 89 ? -5.798 3.995 15.457 1.00 98.06 89 ILE A N 1
ATOM 684 C CA . ILE A 1 89 ? -6.370 5.301 15.124 1.00 98.06 89 ILE A CA 1
ATOM 685 C C . ILE A 1 89 ? -5.318 6.390 15.376 1.00 98.06 89 ILE A C 1
ATOM 687 O O . ILE A 1 89 ? -5.053 7.216 14.500 1.00 98.06 89 ILE A O 1
ATOM 691 N N . ASP A 1 90 ? -4.684 6.368 16.548 1.00 97.94 90 ASP A N 1
ATOM 692 C CA . ASP A 1 90 ? -3.696 7.368 16.949 1.00 97.94 90 ASP A CA 1
ATOM 693 C C . ASP A 1 90 ? -2.429 7.327 16.078 1.00 97.94 90 ASP A C 1
ATOM 695 O O . ASP A 1 90 ? -1.970 8.380 15.614 1.00 97.94 90 ASP A O 1
ATOM 699 N N . SER A 1 91 ? -1.869 6.139 15.813 1.00 96.81 91 SER A N 1
ATOM 700 C CA . SER A 1 91 ? -0.696 5.982 14.937 1.00 96.81 91 SER A CA 1
ATOM 701 C C . SER A 1 91 ? -0.995 6.434 13.506 1.00 96.81 91 SER A C 1
ATOM 703 O O . SER A 1 91 ? -0.239 7.240 12.948 1.00 96.81 91 SER A O 1
ATOM 705 N N . GLY A 1 92 ? -2.126 6.004 12.944 1.00 96.56 92 GLY A N 1
ATOM 706 C CA . GLY A 1 92 ? -2.538 6.362 11.591 1.00 96.56 92 GLY A CA 1
ATOM 707 C C . GLY A 1 92 ? -2.760 7.871 11.428 1.00 96.56 92 GLY A C 1
ATOM 708 O O . GLY A 1 92 ? -2.265 8.476 10.471 1.00 96.56 92 GLY A O 1
ATOM 709 N N . LEU A 1 93 ? -3.419 8.531 12.392 1.00 97.38 93 LEU A N 1
ATOM 710 C CA . LEU A 1 93 ? -3.616 9.989 12.381 1.00 97.38 93 LEU A CA 1
ATOM 711 C C . LEU A 1 93 ? -2.294 10.763 12.514 1.00 97.38 93 LEU A C 1
ATOM 713 O O . LEU A 1 93 ? -2.101 11.790 11.843 1.00 97.38 93 LEU A O 1
ATOM 717 N N . ALA A 1 94 ? -1.374 10.289 13.358 1.00 97.00 94 ALA A N 1
ATOM 718 C CA . ALA A 1 94 ? -0.060 10.903 13.531 1.00 97.00 94 ALA A CA 1
ATOM 719 C C . ALA A 1 94 ? 0.771 10.837 12.238 1.00 97.00 94 ALA A C 1
ATOM 721 O O . ALA A 1 94 ? 1.372 11.839 11.821 1.00 97.00 94 ALA A O 1
ATOM 722 N N . GLU A 1 95 ? 0.766 9.689 11.561 1.00 95.00 95 GLU A N 1
ATOM 723 C CA . GLU A 1 95 ? 1.492 9.500 10.307 1.00 95.00 95 GLU A CA 1
ATOM 724 C C . GLU A 1 95 ? 0.825 10.256 9.144 1.00 95.00 95 GLU A C 1
ATOM 726 O O . GLU A 1 95 ? 1.519 10.949 8.391 1.00 95.00 95 GLU A O 1
ATOM 731 N N . ALA A 1 96 ? -0.511 10.247 9.041 1.00 94.31 96 ALA A N 1
ATOM 732 C CA . ALA A 1 96 ? -1.255 11.051 8.062 1.00 94.31 96 ALA A CA 1
ATOM 733 C C . ALA A 1 96 ? -0.898 12.542 8.179 1.00 94.31 96 ALA A C 1
ATOM 735 O O . ALA A 1 96 ? -0.559 13.203 7.192 1.00 94.31 96 ALA A O 1
ATOM 736 N N . THR A 1 97 ? -0.892 13.068 9.406 1.00 93.94 97 THR A N 1
ATOM 737 C CA . THR A 1 97 ? -0.520 14.461 9.690 1.00 93.94 97 THR A CA 1
ATOM 738 C C . THR A 1 97 ? 0.928 14.753 9.295 1.00 93.94 97 THR A C 1
ATOM 740 O O . THR A 1 97 ? 1.228 15.812 8.732 1.00 93.94 97 THR A O 1
ATOM 743 N N . THR A 1 98 ? 1.843 13.821 9.565 1.00 94.00 98 THR A N 1
ATOM 744 C CA . THR A 1 98 ? 3.260 13.947 9.197 1.00 94.00 98 THR A CA 1
ATOM 745 C C . THR A 1 98 ? 3.441 14.010 7.682 1.00 94.00 98 THR A C 1
ATOM 747 O O . THR A 1 98 ? 4.170 14.873 7.181 1.00 94.00 98 THR A O 1
ATOM 750 N N . ARG A 1 99 ? 2.754 13.141 6.935 1.00 91.12 99 ARG A N 1
ATOM 751 C CA . ARG A 1 99 ? 2.806 13.114 5.467 1.00 91.12 99 ARG A CA 1
ATOM 752 C C . ARG A 1 99 ? 2.205 14.379 4.859 1.00 91.12 99 ARG A C 1
ATOM 754 O O . ARG A 1 99 ? 2.834 14.987 3.994 1.00 91.12 99 ARG A O 1
ATOM 761 N N . LEU A 1 100 ? 1.073 14.859 5.375 1.00 88.12 100 LEU A N 1
ATOM 762 C CA . LEU A 1 100 ? 0.464 16.115 4.922 1.00 88.12 100 LEU A CA 1
ATOM 763 C C . LEU A 1 100 ? 1.405 17.313 5.096 1.00 88.12 100 LEU A C 1
ATOM 765 O O . LEU A 1 100 ? 1.579 18.093 4.160 1.00 88.12 100 LEU A O 1
ATOM 769 N N . LYS A 1 101 ? 2.094 17.426 6.238 1.00 89.81 101 LYS A N 1
ATOM 770 C CA . LYS A 1 101 ? 3.084 18.496 6.465 1.00 89.81 101 LYS A CA 1
ATOM 771 C C . LYS A 1 101 ? 4.257 18.433 5.484 1.00 89.81 101 LYS A C 1
ATOM 773 O O . LYS A 1 101 ? 4.700 19.472 5.011 1.00 89.81 101 LYS A O 1
ATOM 778 N N . LYS A 1 102 ? 4.734 17.231 5.144 1.00 80.56 102 LYS A N 1
ATOM 779 C CA . LYS A 1 102 ? 5.802 17.029 4.145 1.00 80.56 102 LYS A CA 1
ATOM 780 C C . LYS A 1 102 ? 5.349 17.324 2.710 1.00 80.56 102 LYS A C 1
ATOM 782 O O . LYS A 1 102 ? 6.188 17.605 1.862 1.00 80.56 102 LYS A O 1
ATOM 787 N N . SER A 1 103 ? 4.048 17.230 2.433 1.00 74.06 103 SER A 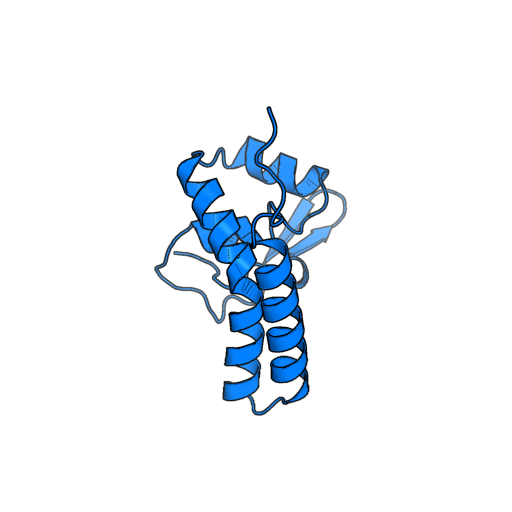N 1
ATOM 788 C CA . SER A 1 103 ? 3.476 17.490 1.105 1.00 74.06 103 SER A CA 1
ATOM 789 C C . SER A 1 103 ? 3.267 18.973 0.794 1.00 74.06 103 SER A C 1
ATOM 791 O O . SER A 1 103 ? 3.129 19.328 -0.375 1.00 74.06 103 SER A O 1
ATOM 793 N N . GLN A 1 104 ? 3.259 19.843 1.812 1.00 59.75 104 GLN A N 1
ATOM 794 C CA . GLN A 1 104 ? 3.160 21.283 1.595 1.00 59.75 104 GLN A CA 1
ATOM 795 C C . GLN A 1 104 ? 4.467 21.807 0.979 1.00 59.75 104 GLN A C 1
ATOM 797 O O . GLN A 1 104 ? 5.540 21.543 1.530 1.00 59.75 104 GLN A O 1
ATOM 802 N N . PRO A 1 105 ? 4.415 22.561 -0.136 1.00 53.09 105 PRO A N 1
ATOM 803 C CA . PRO A 1 105 ? 5.595 23.258 -0.621 1.00 53.09 105 PRO A CA 1
ATOM 804 C C . PRO A 1 105 ? 6.095 24.208 0.473 1.00 53.09 105 PRO A C 1
ATOM 806 O O . PRO A 1 105 ? 5.310 24.887 1.139 1.00 53.09 105 PRO A O 1
ATOM 809 N N . HIS A 1 106 ? 7.410 24.227 0.692 1.00 46.25 106 HIS A N 1
ATOM 810 C CA . HIS A 1 106 ? 8.034 25.118 1.664 1.00 46.25 106 HIS A CA 1
ATOM 811 C C . HIS A 1 106 ? 7.677 26.573 1.286 1.00 46.25 106 HIS A C 1
ATOM 813 O O . HIS A 1 106 ? 7.896 26.933 0.130 1.00 46.25 106 HIS A O 1
ATOM 819 N N . PRO A 1 107 ? 7.153 27.425 2.195 1.00 48.84 107 PRO A N 1
ATOM 820 C CA . PRO A 1 107 ? 6.668 28.777 1.860 1.00 48.84 107 PRO A CA 1
ATOM 821 C C . PRO A 1 107 ? 7.712 29.781 1.316 1.00 48.84 107 PRO A C 1
ATOM 823 O O . PRO A 1 107 ? 7.414 30.965 1.217 1.00 48.84 107 PRO A O 1
ATOM 826 N N . TYR A 1 108 ? 8.912 29.335 0.929 1.00 49.97 108 TYR A N 1
ATOM 827 C CA . TYR A 1 108 ? 9.983 30.156 0.355 1.00 49.97 108 TYR A CA 1
ATOM 828 C C . TYR A 1 108 ? 10.721 29.458 -0.804 1.00 49.97 108 TYR A C 1
ATOM 830 O O . TYR A 1 108 ? 11.948 29.482 -0.857 1.00 49.97 108 TYR A O 1
ATOM 838 N N . SER A 1 109 ? 10.010 28.814 -1.735 1.00 50.50 109 SER A N 1
ATOM 839 C CA . SER A 1 109 ? 10.625 28.242 -2.949 1.00 50.50 109 SER A CA 1
ATOM 840 C C . SER A 1 109 ? 10.307 29.007 -4.239 1.00 50.50 109 SER A C 1
ATOM 842 O O . SER A 1 109 ? 10.233 28.399 -5.302 1.00 50.50 109 SER A O 1
ATOM 844 N N . GLU A 1 110 ? 10.150 30.330 -4.167 1.00 48.62 110 GLU A N 1
ATOM 845 C CA . GLU A 1 110 ? 10.246 31.204 -5.343 1.00 48.62 110 GLU A CA 1
ATOM 846 C C . GLU A 1 110 ? 11.372 32.216 -5.127 1.00 48.62 110 GLU A C 1
ATOM 848 O O . GLU A 1 110 ? 11.205 33.253 -4.490 1.00 48.62 110 GLU A O 1
ATOM 853 N N . SER A 1 111 ? 12.561 31.866 -5.611 1.00 45.47 111 SER A N 1
ATOM 854 C CA . SER A 1 111 ? 13.682 32.779 -5.855 1.00 45.47 111 SER A CA 1
ATOM 855 C C . SER A 1 111 ? 14.666 32.090 -6.801 1.00 45.47 111 SER A C 1
ATOM 857 O O . SER A 1 111 ? 15.693 31.563 -6.372 1.00 45.47 111 SER A O 1
ATOM 859 N N . THR A 1 112 ? 14.344 32.039 -8.090 1.00 45.78 112 THR A N 1
ATOM 860 C CA . THR A 1 112 ? 15.346 31.973 -9.165 1.00 45.78 112 THR A CA 1
ATOM 861 C C . THR A 1 112 ? 14.804 32.710 -10.374 1.00 45.78 112 THR A C 1
ATOM 863 O O . THR A 1 112 ? 13.624 32.469 -10.710 1.00 45.78 112 THR A O 1
#

Foldseek 3Di:
DELLPQAPVQFDDDPHDGPGGDDSVVPDPDQNLLNLQCQQPVDDPVSNVVCCVVVVDDPVSPVVSVVSNLCVLVVQLVVCVVVVPVVSVVVSVVSNVVSVVVPDDDPPPPDD

Secondary structure (DSSP, 8-state):
-B-S---GGGEEEETTEEEEE--GGG-BS--TTHHHHIIIIIS-HHHHHHHHHHH---HHHHHHHHHHHHHTHHHHHHHHHHHT-HHHHHHHHHHHHHHHHHHSPPTT----

InterPro domains:
  IPR002575 Aminoglycoside phosphotransferase [PF01636] (2-62)
  IPR011009 Protein kinase-like domain superfamily [SSF56112] (2-71)

Organism: NCBI:txid1794944